Protein 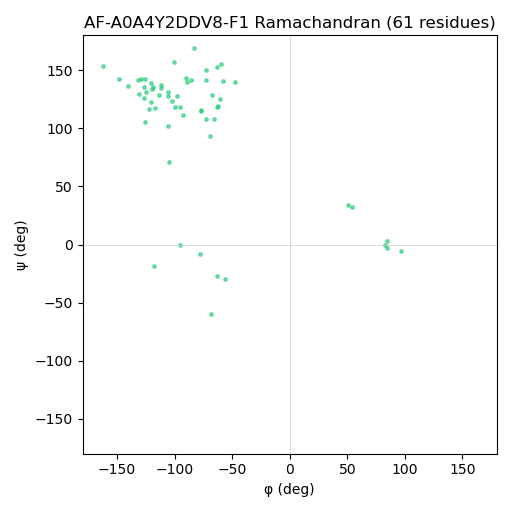AF-A0A4Y2DDV8-F1 (afdb_monomer)

pLDDT: mean 86.9, std 14.33, range [36.16, 97.5]

Organism: Araneus ventricosus (NCBI:txid182803)

Foldseek 3Di:
DDDLPDDDPDDQPDDDDHDDPDDPVPDDDQKDWDDDPNHTAKMAGPPDVVRIDGDDDPSDDDD

Nearest PDB structures (foldseek):
  2wh7-assembly1_A  TM=4.467E-01  e=9.166E+00  Streptococcus pyogenes

Mean predicted aligned error: 6.09 Å

Radius of gyration: 13.38 Å; Cα contacts (8 Å, |Δi|>4): 55; chains: 1; bounding box: 28×20×32 Å

Structure (mmCIF, N/CA/C/O backbone):
data_AF-A0A4Y2DDV8-F1
#
_entry.id   AF-A0A4Y2DDV8-F1
#
loop_
_atom_site.group_PDB
_atom_site.id
_atom_site.type_symbol
_atom_site.label_atom_id
_atom_site.label_alt_id
_atom_site.label_comp_id
_atom_site.label_asym_id
_atom_site.label_entity_id
_atom_site.label_seq_id
_atom_site.pdbx_PDB_ins_code
_atom_site.Cartn_x
_atom_site.Cartn_y
_atom_site.Cartn_z
_atom_site.occupancy
_atom_site.B_iso_or_equiv
_atom_site.auth_seq_id
_atom_site.auth_comp_id
_atom_site.auth_asym_id
_atom_site.auth_atom_id
_atom_site.pdbx_PDB_model_num
ATOM 1 N N . MET A 1 1 ? 5.560 -6.467 18.449 1.00 36.16 1 MET A N 1
ATOM 2 C CA . MET A 1 1 ? 6.985 -6.417 18.034 1.00 36.16 1 MET A CA 1
ATOM 3 C C . MET A 1 1 ? 7.031 -5.835 16.631 1.00 36.16 1 MET A C 1
ATOM 5 O O . MET A 1 1 ? 6.498 -6.469 15.735 1.00 36.16 1 MET A O 1
ATOM 9 N N . LYS A 1 2 ? 7.586 -4.630 16.446 1.00 51.62 2 LYS A N 1
ATOM 10 C CA . LYS A 1 2 ? 7.639 -3.953 15.138 1.00 51.62 2 LYS A CA 1
ATOM 11 C C . LYS A 1 2 ? 8.973 -4.303 14.468 1.00 51.62 2 LYS A C 1
ATOM 13 O O . LYS A 1 2 ? 10.019 -3.917 14.980 1.00 51.62 2 LYS A O 1
ATOM 18 N N . TYR A 1 3 ? 8.950 -5.070 13.379 1.00 52.00 3 TYR A N 1
ATOM 19 C CA . TYR A 1 3 ? 10.128 -5.315 12.543 1.00 52.00 3 TYR A CA 1
ATOM 20 C C . TYR A 1 3 ? 9.769 -5.075 11.078 1.00 52.00 3 TYR A C 1
ATOM 22 O O . TYR A 1 3 ? 8.772 -5.589 10.578 1.00 52.00 3 TYR A O 1
ATOM 30 N N . LEU A 1 4 ? 10.587 -4.282 10.386 1.00 50.66 4 LEU A N 1
ATOM 31 C CA . LEU A 1 4 ? 10.505 -4.155 8.938 1.00 50.66 4 LEU A CA 1
ATOM 32 C C . LEU A 1 4 ? 11.053 -5.459 8.349 1.00 50.66 4 LEU A C 1
ATOM 34 O O . LEU A 1 4 ? 12.251 -5.730 8.441 1.00 50.66 4 LEU A O 1
ATOM 38 N N . LYS A 1 5 ? 10.179 -6.301 7.796 1.00 53.25 5 LYS A N 1
ATOM 39 C CA . LYS A 1 5 ? 10.596 -7.507 7.080 1.00 53.25 5 LYS A CA 1
ATOM 40 C C . LYS A 1 5 ? 11.272 -7.071 5.780 1.00 53.25 5 LYS A C 1
ATOM 42 O O . LYS A 1 5 ? 10.599 -6.824 4.786 1.00 53.25 5 LYS A O 1
ATOM 47 N N . ILE A 1 6 ? 12.597 -6.935 5.807 1.00 56.88 6 ILE A N 1
ATOM 48 C CA . ILE A 1 6 ? 13.388 -6.670 4.603 1.00 56.88 6 ILE A CA 1
ATOM 49 C C . ILE A 1 6 ? 13.194 -7.880 3.676 1.00 56.88 6 ILE A C 1
ATOM 51 O O . ILE A 1 6 ? 13.476 -9.005 4.105 1.00 56.88 6 ILE A O 1
ATOM 55 N N . PRO A 1 7 ? 12.652 -7.705 2.458 1.00 61.91 7 PRO A N 1
ATOM 56 C CA . PRO A 1 7 ? 12.453 -8.828 1.557 1.00 61.91 7 PRO A CA 1
ATOM 57 C C . PRO A 1 7 ? 13.802 -9.450 1.181 1.00 61.91 7 PRO A C 1
ATOM 59 O O . PRO A 1 7 ? 14.839 -8.784 1.179 1.00 61.91 7 PRO A O 1
ATOM 62 N N . TYR A 1 8 ? 13.779 -10.745 0.858 1.00 67.25 8 TYR A N 1
ATOM 63 C CA . TYR A 1 8 ? 14.889 -11.396 0.166 1.00 67.25 8 TYR A CA 1
ATOM 64 C C . TYR A 1 8 ? 15.306 -10.532 -1.032 1.00 67.25 8 TY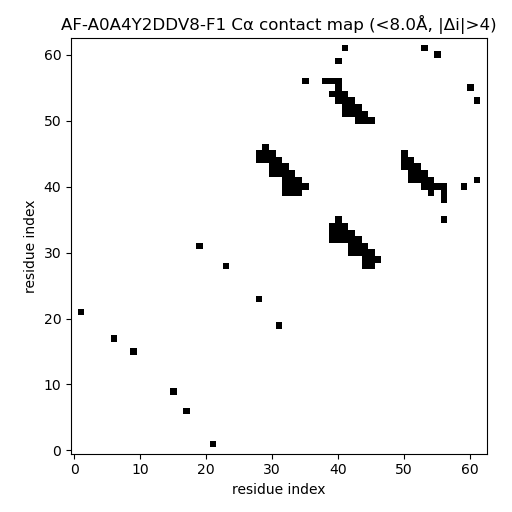R A C 1
ATOM 66 O O . TYR A 1 8 ? 14.450 -9.969 -1.711 1.00 67.25 8 TYR A O 1
ATOM 74 N N . ILE A 1 9 ? 16.608 -10.406 -1.291 1.00 68.56 9 ILE A N 1
ATOM 75 C CA . ILE A 1 9 ? 17.081 -9.728 -2.500 1.00 68.56 9 ILE A CA 1
ATOM 76 C C . ILE A 1 9 ? 16.633 -10.586 -3.682 1.00 68.56 9 ILE A C 1
ATOM 78 O O . ILE A 1 9 ? 17.151 -11.685 -3.885 1.00 68.56 9 ILE A O 1
ATOM 82 N N . TYR A 1 10 ? 15.643 -10.108 -4.426 1.00 71.69 10 TYR A N 1
ATOM 83 C CA . TYR A 1 10 ? 15.178 -10.774 -5.633 1.00 71.69 10 TYR A CA 1
ATOM 84 C C . TYR A 1 10 ? 16.028 -10.329 -6.827 1.00 71.69 10 TYR A C 1
ATOM 86 O O . TYR A 1 10 ? 16.400 -9.153 -6.908 1.00 71.69 10 TYR A O 1
ATOM 94 N N . PRO A 1 11 ? 16.350 -11.235 -7.768 1.00 77.25 11 PRO A N 1
ATOM 95 C CA . PRO A 1 11 ? 16.928 -10.834 -9.041 1.00 77.25 11 PRO A CA 1
ATOM 96 C C . PRO A 1 11 ? 15.979 -9.888 -9.787 1.00 77.25 11 PRO A C 1
ATOM 98 O O . PRO A 1 11 ? 14.762 -9.907 -9.583 1.00 77.25 11 PRO A O 1
ATOM 101 N N . SER A 1 12 ? 16.528 -9.063 -10.676 1.00 78.56 12 SER A N 1
ATOM 102 C CA . SER A 1 12 ? 15.719 -8.166 -11.499 1.00 78.56 12 SER A CA 1
ATOM 103 C C . SER A 1 12 ? 14.700 -8.943 -12.343 1.00 78.56 12 SER A C 1
ATOM 105 O O . SER A 1 12 ? 15.001 -10.005 -12.885 1.00 78.56 12 SER A O 1
ATOM 107 N N . GLY A 1 13 ? 13.488 -8.394 -12.463 1.00 82.38 13 GLY A N 1
ATOM 108 C CA . GLY A 1 13 ? 12.403 -8.984 -13.256 1.00 82.38 13 GLY A CA 1
ATOM 109 C C . GLY A 1 13 ? 11.564 -10.045 -12.538 1.00 82.38 13 GLY A C 1
ATOM 110 O O . GLY A 1 13 ? 10.670 -10.606 -13.163 1.00 82.38 13 GLY A O 1
ATOM 111 N N . HIS A 1 14 ? 11.826 -10.316 -11.257 1.00 84.25 14 HIS A N 1
ATOM 112 C CA . HIS A 1 14 ? 10.945 -11.132 -10.424 1.00 84.25 14 HIS A CA 1
ATOM 113 C C . HIS A 1 14 ? 9.894 -10.273 -9.720 1.00 84.25 14 HIS A C 1
ATOM 115 O O . HIS A 1 14 ? 10.195 -9.172 -9.256 1.00 84.25 14 HIS A O 1
ATOM 121 N N . ASP A 1 15 ? 8.690 -10.823 -9.587 1.00 87.00 15 ASP A N 1
ATOM 122 C CA . ASP A 1 15 ? 7.619 -10.201 -8.817 1.00 87.00 15 ASP A CA 1
ATOM 123 C C . ASP A 1 15 ? 7.913 -10.309 -7.316 1.00 87.00 15 ASP A C 1
ATOM 125 O O . ASP A 1 15 ? 8.422 -11.324 -6.824 1.00 87.00 15 ASP A O 1
ATOM 129 N N . VAL A 1 16 ? 7.586 -9.251 -6.575 1.00 86.38 16 VAL A N 1
ATOM 130 C CA . VAL A 1 16 ? 7.800 -9.172 -5.128 1.00 86.38 16 VAL A CA 1
ATOM 131 C C . VAL A 1 16 ? 6.539 -8.680 -4.437 1.00 86.38 16 VAL A C 1
ATOM 133 O O . VAL A 1 16 ? 5.860 -7.781 -4.921 1.00 86.38 16 VAL A O 1
ATOM 136 N N . VAL A 1 17 ? 6.250 -9.241 -3.263 1.00 87.31 17 VAL A N 1
ATOM 137 C CA . VAL A 1 17 ? 5.134 -8.791 -2.425 1.00 87.31 17 VAL A CA 1
ATOM 138 C C . VAL A 1 17 ? 5.673 -7.882 -1.329 1.00 87.31 17 VAL A C 1
ATOM 140 O O . VAL A 1 17 ? 6.460 -8.314 -0.483 1.00 87.31 17 VAL A O 1
ATOM 143 N N . LEU A 1 18 ? 5.228 -6.627 -1.330 1.00 87.50 18 LEU A N 1
ATOM 144 C CA . LEU A 1 18 ? 5.497 -5.672 -0.259 1.00 87.50 18 LEU A CA 1
ATOM 145 C C . LEU A 1 18 ? 4.326 -5.673 0.724 1.00 87.50 18 LEU A C 1
ATOM 147 O O . LEU A 1 18 ? 3.195 -5.351 0.367 1.00 87.50 18 LEU A O 1
ATOM 151 N N . THR A 1 19 ? 4.593 -6.039 1.975 1.00 88.69 19 THR A N 1
ATOM 152 C CA . THR A 1 19 ? 3.580 -6.091 3.037 1.00 88.69 19 THR A CA 1
ATOM 153 C C . THR A 1 19 ? 3.877 -5.035 4.094 1.00 88.69 19 THR A C 1
ATOM 155 O O . THR A 1 19 ? 4.988 -4.978 4.618 1.00 88.69 19 THR A O 1
ATOM 158 N N . CYS A 1 20 ? 2.873 -4.223 4.428 1.00 88.00 20 CYS A N 1
ATOM 159 C CA . CYS A 1 20 ? 2.900 -3.325 5.578 1.00 88.00 20 CYS A CA 1
ATOM 160 C C . CYS A 1 20 ? 1.995 -3.909 6.668 1.00 88.00 20 CYS A C 1
ATOM 162 O O . CYS A 1 20 ? 0.775 -3.823 6.568 1.00 88.00 20 CYS A O 1
ATOM 164 N N . ASP A 1 21 ? 2.601 -4.535 7.675 1.00 89.06 21 ASP A N 1
ATOM 165 C CA . ASP A 1 21 ? 1.904 -5.082 8.844 1.00 89.06 21 ASP A CA 1
ATOM 166 C C . ASP A 1 21 ? 2.146 -4.163 10.049 1.00 89.06 21 ASP A C 1
ATOM 168 O O . ASP A 1 21 ? 2.969 -4.435 10.928 1.00 89.06 21 ASP A O 1
ATOM 172 N N . PHE A 1 22 ? 1.525 -2.983 10.003 1.00 88.94 22 PHE A N 1
ATOM 173 C CA . PHE A 1 22 ? 1.646 -1.977 11.052 1.00 88.94 22 PHE A CA 1
ATOM 174 C C . PHE A 1 22 ? 0.400 -1.978 11.938 1.00 88.94 22 PHE A C 1
ATOM 176 O O . PHE A 1 22 ? -0.712 -1.771 11.456 1.00 88.94 22 PHE A O 1
ATOM 183 N N . ASP A 1 23 ? 0.602 -2.165 13.242 1.00 91.38 23 ASP A N 1
ATOM 184 C CA . ASP A 1 23 ? -0.450 -2.027 14.248 1.00 91.38 23 ASP A CA 1
ATOM 185 C C . ASP A 1 23 ? -0.725 -0.541 14.517 1.00 91.38 23 ASP A C 1
ATOM 187 O O . ASP A 1 23 ? 0.156 0.187 14.987 1.00 91.38 23 ASP A O 1
ATOM 191 N N . LEU A 1 24 ? -1.941 -0.102 14.185 1.00 92.31 24 LEU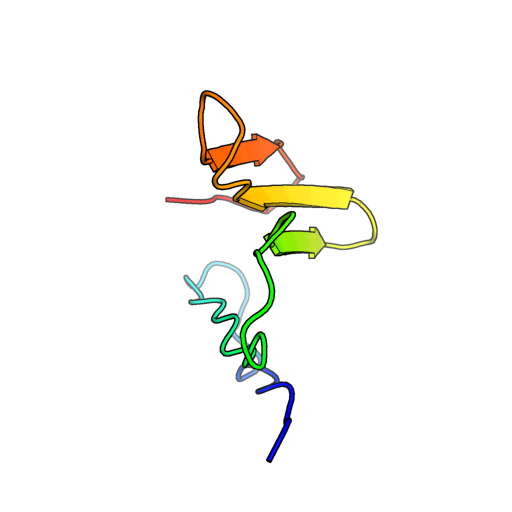 A N 1
ATOM 192 C CA . LEU A 1 24 ? -2.409 1.272 14.375 1.00 92.31 24 LEU A CA 1
ATOM 193 C C . LEU A 1 24 ? -2.795 1.572 15.828 1.00 92.31 24 LEU A C 1
ATOM 195 O O . LEU A 1 24 ? -3.079 2.721 16.138 1.00 92.31 24 LEU A O 1
ATOM 199 N N . GLU A 1 25 ? -2.831 0.568 16.711 1.00 95.12 25 GLU A N 1
ATOM 200 C CA . GLU A 1 25 ? -3.099 0.740 18.146 1.00 95.12 25 GLU A CA 1
ATOM 201 C C . GLU A 1 25 ? -4.414 1.506 18.434 1.00 95.12 25 GLU A C 1
ATOM 203 O O . GLU A 1 25 ? -4.544 2.206 19.434 1.00 95.12 25 GLU A O 1
ATOM 208 N N . GLY A 1 26 ? -5.415 1.343 17.559 1.00 92.62 26 GLY A N 1
ATOM 209 C CA . GLY A 1 26 ? -6.734 1.985 17.656 1.00 92.62 26 GLY A CA 1
ATOM 210 C C . GLY A 1 26 ? -6.901 3.268 16.833 1.00 92.62 26 GLY A C 1
ATOM 211 O O . GLY A 1 26 ? -8.016 3.781 16.751 1.00 92.62 26 GLY A O 1
ATOM 212 N N . GLU A 1 27 ? -5.839 3.757 16.192 1.00 94.50 27 GLU A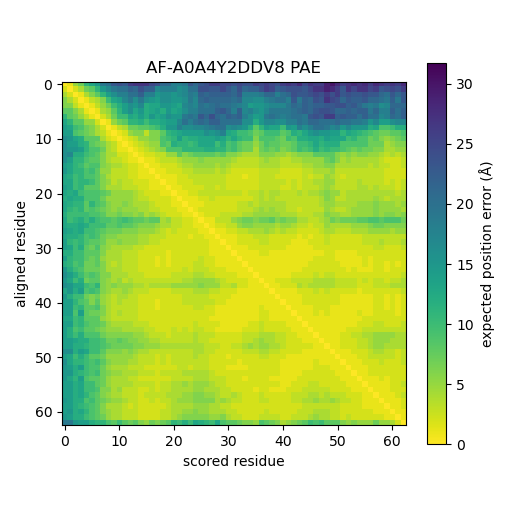 N 1
ATOM 213 C CA . GLU A 1 27 ? -5.877 4.935 15.322 1.00 94.50 27 GLU A CA 1
ATOM 214 C C . GLU A 1 27 ? -6.352 4.618 13.895 1.00 94.50 27 GLU A C 1
ATOM 216 O O . GLU A 1 27 ? -6.456 3.465 13.465 1.00 94.50 27 GLU A O 1
ATOM 221 N N . THR A 1 28 ? -6.627 5.677 13.133 1.00 92.94 28 THR A N 1
ATOM 222 C CA . THR A 1 28 ? -7.010 5.580 11.719 1.00 92.94 28 THR A CA 1
ATOM 223 C C . THR A 1 28 ? -5.786 5.617 10.806 1.00 92.94 28 THR A C 1
ATOM 225 O O . THR A 1 28 ? -4.832 6.367 11.018 1.00 92.94 28 THR A O 1
ATOM 228 N N . LEU A 1 29 ? -5.802 4.787 9.764 1.00 94.62 29 LEU A N 1
ATOM 229 C CA . LEU A 1 29 ? -4.748 4.780 8.757 1.00 94.62 29 LEU A CA 1
ATOM 230 C C . LEU A 1 29 ? -4.929 5.968 7.813 1.00 94.62 29 LEU A C 1
ATOM 232 O O . LEU A 1 29 ? -5.863 5.974 7.019 1.00 94.62 29 LEU A O 1
ATOM 236 N N . TYR A 1 30 ? -3.979 6.902 7.827 1.00 94.69 30 TYR A N 1
ATOM 237 C CA . TYR A 1 30 ? -3.941 7.979 6.838 1.00 94.69 30 TYR A CA 1
ATOM 238 C C . TYR A 1 30 ? -3.599 7.452 5.435 1.00 94.69 30 TYR A C 1
ATOM 240 O O . TYR A 1 30 ? -4.389 7.584 4.503 1.00 94.69 30 TYR A O 1
ATOM 248 N N . ALA A 1 31 ? -2.425 6.830 5.281 1.00 95.69 31 ALA A N 1
ATOM 249 C CA . ALA A 1 31 ? -2.012 6.205 4.029 1.00 95.69 31 ALA A CA 1
ATOM 250 C C . ALA A 1 31 ? -0.853 5.214 4.225 1.00 95.69 31 ALA A C 1
ATOM 252 O O . ALA A 1 31 ? -0.012 5.390 5.106 1.00 95.69 31 ALA A O 1
ATOM 253 N N . VAL A 1 32 ? -0.756 4.226 3.336 1.00 96.25 32 VAL A N 1
ATOM 254 C CA . VAL A 1 32 ? 0.460 3.437 3.087 1.00 96.25 32 VAL A CA 1
ATOM 255 C C . VAL A 1 32 ? 1.049 3.899 1.761 1.00 96.25 32 VAL A C 1
ATOM 257 O O . VAL A 1 32 ? 0.341 3.931 0.759 1.00 96.25 32 VAL A O 1
ATOM 260 N N . LYS A 1 33 ? 2.336 4.249 1.740 1.00 96.38 33 LYS A N 1
ATOM 261 C CA . LYS A 1 33 ? 3.046 4.711 0.541 1.00 96.38 33 LYS A CA 1
ATOM 262 C C . LYS A 1 3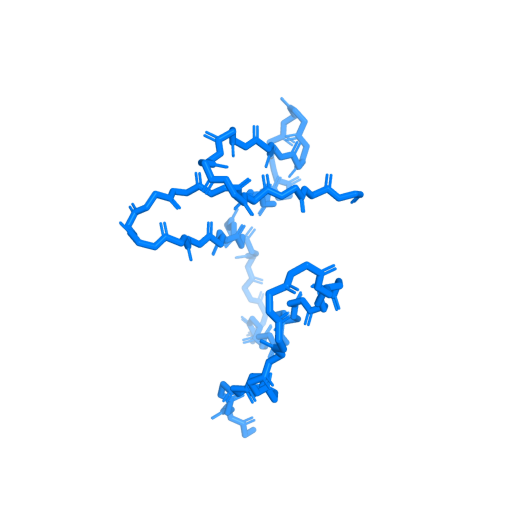3 ? 4.301 3.879 0.323 1.00 96.38 33 LYS A C 1
ATOM 264 O O . LYS A 1 33 ? 5.055 3.660 1.271 1.00 9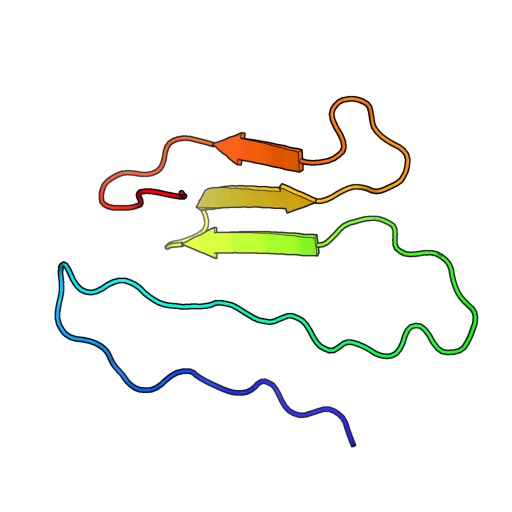6.38 33 LYS A O 1
ATOM 269 N N . TRP A 1 34 ? 4.544 3.469 -0.916 1.00 95.62 34 TRP A N 1
ATOM 270 C CA . TRP A 1 34 ? 5.778 2.796 -1.311 1.00 95.62 34 TRP A CA 1
ATOM 271 C C . TRP A 1 34 ? 6.600 3.680 -2.241 1.00 95.62 34 TRP A C 1
ATOM 273 O O . TRP A 1 34 ? 6.064 4.306 -3.158 1.00 95.62 34 TRP A O 1
ATOM 283 N N . PHE A 1 35 ? 7.908 3.701 -1.990 1.00 94.69 35 PHE A N 1
ATOM 284 C CA . PHE A 1 35 ? 8.877 4.503 -2.724 1.00 94.69 35 PHE A CA 1
ATOM 285 C C . PHE A 1 35 ? 10.003 3.623 -3.261 1.00 94.69 35 PHE A C 1
ATOM 287 O O . PHE A 1 35 ? 10.456 2.703 -2.578 1.00 94.69 35 PHE A O 1
ATOM 294 N N . HIS A 1 36 ? 10.476 3.940 -4.461 1.00 91.25 36 HIS A N 1
ATOM 295 C CA . HIS A 1 36 ? 11.694 3.396 -5.048 1.00 91.25 36 HIS A CA 1
ATOM 296 C C . HIS A 1 36 ? 12.568 4.576 -5.473 1.00 91.25 36 HIS A C 1
ATOM 298 O O . HIS A 1 36 ? 12.080 5.484 -6.134 1.00 91.25 36 HIS A O 1
ATOM 304 N N . ASP A 1 37 ? 13.822 4.613 -5.020 1.00 91.38 37 ASP A N 1
ATOM 305 C CA . ASP A 1 37 ? 14.778 5.695 -5.306 1.00 91.38 37 ASP A CA 1
ATOM 306 C C . ASP A 1 37 ? 14.253 7.123 -5.041 1.00 91.38 37 ASP A C 1
ATOM 308 O O . ASP A 1 37 ? 14.623 8.091 -5.698 1.00 91.38 37 ASP A O 1
ATOM 312 N N . GLY A 1 38 ? 13.401 7.263 -4.019 1.00 94.69 38 GLY A N 1
ATOM 313 C CA . GLY A 1 38 ? 12.797 8.539 -3.625 1.00 94.69 38 GLY A CA 1
ATOM 314 C C . GLY A 1 38 ? 11.530 8.913 -4.400 1.00 94.69 38 GLY A C 1
ATOM 315 O O . GLY A 1 38 ? 10.888 9.900 -4.048 1.00 94.69 38 GLY A O 1
ATOM 316 N N . GLU A 1 39 ? 11.122 8.114 -5.387 1.00 97.31 39 GLU A N 1
ATOM 317 C CA . GLU A 1 39 ? 9.888 8.302 -6.151 1.00 97.31 39 GLU A CA 1
ATOM 318 C C . GLU A 1 39 ? 8.761 7.414 -5.599 1.00 97.31 39 GLU A C 1
ATOM 320 O O . GLU A 1 39 ? 8.931 6.205 -5.427 1.00 97.31 39 GLU A O 1
ATOM 325 N N . GLU A 1 40 ? 7.602 8.010 -5.294 1.00 97.06 40 GLU A N 1
ATOM 326 C CA . GLU A 1 40 ? 6.390 7.275 -4.901 1.00 97.06 40 GLU A CA 1
ATOM 327 C C . GLU A 1 40 ? 5.901 6.479 -6.115 1.00 97.06 40 GLU A C 1
ATOM 329 O O . GLU A 1 40 ? 5.742 7.063 -7.183 1.00 97.06 40 GLU A O 1
ATOM 334 N N . PHE A 1 41 ? 5.656 5.174 -5.965 1.00 96.94 41 PHE A N 1
ATOM 335 C CA . PHE A 1 41 ? 5.107 4.334 -7.044 1.00 96.94 41 PHE A CA 1
ATOM 336 C C . PHE A 1 41 ? 3.744 3.717 -6.701 1.00 96.94 41 PHE A C 1
ATOM 338 O O . PHE A 1 41 ? 3.001 3.310 -7.596 1.00 96.94 41 PHE A O 1
ATOM 345 N N . TYR A 1 42 ? 3.382 3.675 -5.416 1.00 97.19 42 TYR A N 1
ATOM 346 C CA . TYR A 1 42 ? 2.088 3.185 -4.942 1.00 97.19 42 TYR A CA 1
ATOM 347 C C . TYR A 1 42 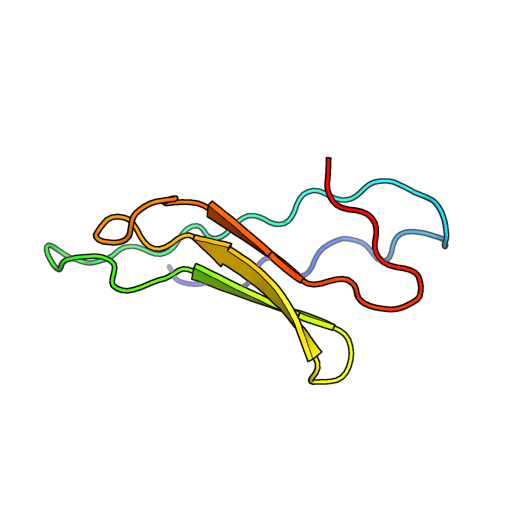? 1.642 3.925 -3.683 1.00 97.19 42 TYR A C 1
ATOM 349 O O . TYR A 1 42 ? 2.447 4.162 -2.777 1.00 97.19 42 TYR A O 1
ATOM 357 N N . ARG A 1 43 ? 0.338 4.195 -3.587 1.00 97.50 43 ARG A N 1
ATOM 358 C CA . ARG A 1 43 ? -0.310 4.711 -2.381 1.00 97.50 43 ARG A CA 1
ATOM 359 C C . ARG A 1 43 ? -1.668 4.070 -2.151 1.00 97.50 43 ARG A C 1
ATOM 361 O O . ARG A 1 43 ? -2.474 3.985 -3.071 1.00 97.50 43 ARG A O 1
ATOM 368 N N . TYR A 1 44 ? -1.931 3.703 -0.903 1.00 96.75 44 TYR A N 1
ATOM 369 C CA . TYR A 1 44 ? -3.246 3.321 -0.408 1.00 96.75 44 TYR A CA 1
ATOM 370 C C . TYR A 1 44 ? -3.702 4.297 0.679 1.00 96.75 44 TYR A C 1
ATOM 372 O O . TYR A 1 44 ? -3.066 4.358 1.729 1.00 96.75 44 TYR A O 1
ATOM 380 N N . SER A 1 45 ? -4.796 5.017 0.441 1.00 97.50 45 SER A N 1
ATOM 381 C CA . SER A 1 45 ? -5.415 5.976 1.363 1.00 97.50 45 SER A CA 1
ATOM 382 C C . SER A 1 45 ? -6.895 5.594 1.557 1.00 97.50 45 SER A C 1
ATOM 384 O O . SER A 1 45 ? -7.695 5.802 0.644 1.00 97.50 45 SER A O 1
ATOM 386 N N . PRO A 1 46 ? -7.304 5.021 2.706 1.00 96.56 46 PRO A N 1
ATOM 387 C CA . PRO A 1 46 ? -8.675 4.537 2.917 1.00 96.56 46 PRO A CA 1
ATOM 388 C C . PRO A 1 46 ? -9.774 5.586 2.711 1.00 96.56 46 PRO A C 1
ATOM 390 O O . PRO A 1 46 ? -10.887 5.214 2.323 1.00 96.56 46 PRO A O 1
ATOM 393 N N . ASP A 1 47 ? -9.447 6.852 2.970 1.00 96.00 47 ASP A N 1
ATOM 394 C CA . ASP A 1 47 ? -10.371 7.989 2.965 1.00 96.00 47 ASP A CA 1
ATOM 395 C C . ASP A 1 47 ? -10.389 8.765 1.632 1.00 96.00 47 ASP A C 1
ATOM 397 O O . ASP A 1 47 ? -11.141 9.728 1.495 1.00 96.00 47 ASP A O 1
ATOM 401 N N . GLU A 1 48 ? -9.584 8.362 0.641 1.00 96.81 48 GLU A N 1
ATOM 402 C CA . GLU A 1 48 ? -9.573 8.958 -0.704 1.00 96.81 48 GLU A CA 1
ATOM 403 C C . GLU A 1 48 ? -10.354 8.085 -1.711 1.00 96.81 48 GLU A C 1
ATOM 405 O O . GLU A 1 48 ? -10.520 6.876 -1.522 1.00 96.81 48 GLU A O 1
ATOM 410 N N . ASP A 1 49 ? -10.814 8.701 -2.806 1.00 95.50 49 ASP A N 1
ATOM 411 C CA . ASP A 1 49 ? -11.371 8.010 -3.975 1.00 95.50 49 ASP A CA 1
ATOM 412 C C . ASP A 1 49 ? -10.561 8.390 -5.234 1.00 95.50 49 ASP A C 1
ATOM 414 O O . ASP A 1 49 ? -10.528 9.570 -5.597 1.00 95.50 49 ASP A O 1
ATOM 418 N N . PRO A 1 50 ? -9.871 7.441 -5.895 1.00 95.94 50 PRO A N 1
ATOM 419 C CA . PRO A 1 50 ? -9.779 6.025 -5.545 1.00 95.94 50 PRO A CA 1
ATOM 420 C C . PRO A 1 50 ? -8.906 5.782 -4.302 1.00 95.94 50 PRO A C 1
ATOM 422 O O . PRO A 1 50 ? -7.913 6.473 -4.077 1.00 95.94 50 PRO A O 1
ATOM 425 N N . LYS A 1 51 ? -9.222 4.72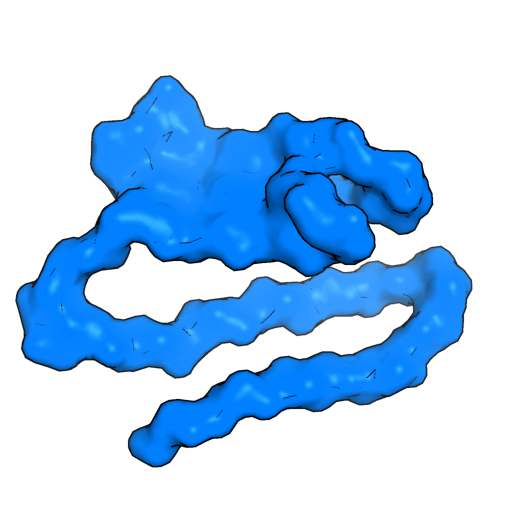4 -3.540 1.00 97.19 51 LYS A N 1
ATOM 426 C CA . LYS A 1 51 ? -8.442 4.328 -2.349 1.00 97.19 51 LYS A CA 1
ATOM 427 C C . LYS A 1 51 ? -7.003 3.926 -2.673 1.00 97.19 51 LYS A C 1
ATOM 429 O O . LYS A 1 51 ? -6.140 4.009 -1.808 1.00 97.19 51 LYS A O 1
ATOM 434 N N . ALA A 1 52 ? -6.753 3.434 -3.886 1.00 96.44 52 ALA A N 1
ATOM 435 C CA . ALA A 1 52 ? -5.433 3.027 -4.351 1.00 96.44 52 ALA A CA 1
ATOM 436 C C . ALA A 1 52 ? -5.031 3.845 -5.580 1.00 96.44 52 ALA A C 1
ATOM 438 O O . ALA A 1 52 ? -5.815 4.006 -6.517 1.00 96.44 52 ALA A O 1
ATOM 439 N N . MET A 1 53 ? -3.796 4.336 -5.574 1.00 96.75 53 MET A N 1
ATOM 440 C CA . MET A 1 53 ? -3.193 5.095 -6.662 1.00 96.75 53 MET A CA 1
ATOM 441 C C . MET A 1 53 ? -1.829 4.519 -7.025 1.00 96.75 53 MET A C 1
ATOM 443 O O . MET A 1 53 ? -1.045 4.135 -6.155 1.00 96.75 53 MET A O 1
ATOM 447 N N . PHE A 1 54 ? -1.546 4.518 -8.324 1.00 96.38 54 PHE A N 1
ATOM 448 C CA . PHE A 1 54 ? -0.304 4.024 -8.905 1.00 96.38 54 PHE A CA 1
ATOM 449 C C . PHE A 1 54 ? 0.395 5.167 -9.628 1.00 96.38 54 PHE A C 1
ATOM 451 O O . PHE A 1 54 ? -0.235 5.912 -10.382 1.00 96.38 54 PHE A O 1
ATOM 458 N N . PHE A 1 55 ? 1.699 5.281 -9.419 1.00 96.06 55 PHE A N 1
ATOM 459 C CA . PHE A 1 55 ? 2.521 6.314 -10.032 1.00 96.06 55 PHE A CA 1
ATOM 460 C C . PHE A 1 55 ? 3.611 5.628 -10.861 1.00 96.06 55 PHE A C 1
ATOM 462 O O . PHE A 1 55 ? 4.352 4.800 -10.327 1.00 96.06 55 PHE A O 1
ATOM 469 N N . PRO A 1 56 ? 3.702 5.905 -12.173 1.00 95.12 56 PRO A N 1
ATOM 470 C CA . PRO A 1 56 ? 4.706 5.272 -13.015 1.00 95.12 56 PRO A CA 1
ATOM 471 C C . PRO A 1 56 ? 6.123 5.654 -12.575 1.00 95.12 56 PRO A C 1
ATOM 473 O O . PRO A 1 56 ? 6.506 6.817 -12.658 1.00 95.12 56 PRO A O 1
ATOM 476 N N . VAL A 1 57 ? 6.910 4.656 -12.177 1.00 95.69 57 VAL A N 1
ATOM 477 C CA . VAL A 1 57 ? 8.346 4.784 -11.897 1.00 95.69 57 VAL A CA 1
ATOM 478 C C . VAL A 1 57 ? 9.102 3.833 -12.817 1.00 95.69 57 VAL A C 1
ATOM 480 O O . VAL A 1 57 ? 8.663 2.712 -13.089 1.00 95.69 57 VAL A O 1
ATOM 483 N N . ARG A 1 58 ? 10.239 4.282 -13.354 1.00 93.25 58 ARG A N 1
ATOM 484 C CA . ARG A 1 58 ? 11.007 3.503 -14.331 1.00 93.25 58 ARG A CA 1
ATOM 485 C C . ARG A 1 58 ? 11.455 2.171 -13.723 1.00 93.25 58 ARG A C 1
ATOM 487 O O . ARG A 1 58 ? 12.159 2.147 -12.726 1.00 93.25 58 ARG A O 1
ATOM 494 N N . GLY A 1 59 ? 11.113 1.067 -14.388 1.00 90.00 59 GLY A N 1
ATOM 495 C CA . GLY A 1 59 ? 11.497 -0.280 -13.948 1.00 90.00 59 GLY A CA 1
ATOM 496 C C . GLY A 1 59 ? 10.583 -0.884 -12.880 1.00 90.00 59 GLY A C 1
ATOM 497 O O . GLY A 1 59 ? 10.798 -2.033 -12.509 1.00 90.00 59 GLY A O 1
ATOM 498 N N . ILE A 1 60 ? 9.547 -0.160 -12.442 1.00 92.12 60 ILE A N 1
ATOM 499 C CA . ILE A 1 60 ? 8.524 -0.661 -11.527 1.00 92.12 60 ILE A CA 1
ATOM 500 C C . ILE A 1 60 ? 7.235 -0.922 -12.302 1.00 92.12 60 ILE A C 1
ATOM 502 O O . ILE A 1 60 ? 6.751 -0.079 -13.057 1.00 92.12 60 ILE A O 1
ATOM 506 N N . LYS A 1 61 ? 6.668 -2.107 -12.092 1.00 91.50 61 LYS A N 1
ATOM 507 C CA . LYS A 1 61 ? 5.326 -2.472 -12.531 1.00 91.50 61 LYS A CA 1
ATOM 508 C C . LYS A 1 61 ? 4.568 -2.951 -11.301 1.00 91.50 61 LYS A C 1
ATOM 510 O O . LYS A 1 61 ? 5.093 -3.767 -10.554 1.00 91.50 61 LYS A O 1
ATOM 515 N N . VAL A 1 62 ? 3.366 -2.425 -11.109 1.00 90.38 62 VAL A N 1
ATOM 516 C CA . VAL A 1 62 ? 2.446 -2.856 -10.054 1.00 90.38 62 VAL A CA 1
ATOM 517 C C . VAL A 1 62 ? 1.266 -3.546 -10.734 1.00 90.38 62 VAL A C 1
ATOM 519 O O . VAL A 1 62 ? 0.806 -3.057 -11.772 1.00 90.38 62 VAL A O 1
ATOM 522 N N . ASP A 1 63 ? 0.852 -4.695 -10.208 1.00 83.25 63 ASP A N 1
ATOM 523 C CA . ASP A 1 63 ? -0.225 -5.549 -10.718 1.00 83.25 63 ASP A CA 1
ATOM 524 C C . ASP A 1 63 ? -1.488 -5.537 -9.841 1.00 83.25 63 ASP A C 1
ATOM 526 O O . ASP A 1 63 ? -1.411 -5.165 -8.646 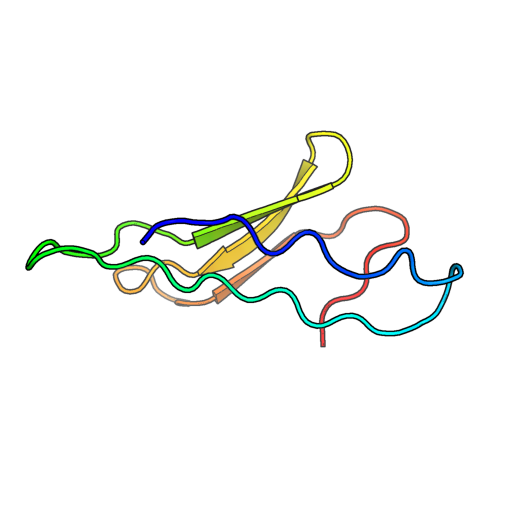1.00 83.25 63 ASP A O 1
#

Solvent-accessible surface area (backbone atoms only — not comparable to full-atom values): 4595 Å² total; per-residue (Å²): 136,93,72,86,80,75,72,77,90,69,64,89,93,62,91,79,88,87,80,86,90,75,85,59,89,87,57,82,75,70,66,50,74,43,68,57,99,87,40,66,36,38,37,39,24,79,89,46,89,70,39,62,48,77,39,95,42,94,96,61,84,87,134

Secondary structure (DSSP, 8-state):
-----PPP-PPTT-----------TT-----EEEEETTEEEEEE-TTSSSSEEE---TT----

Sequence (63 aa):
MKYLKIPYIYPSGHDVVLTCDFDLEGETLYAVKWFHDGEEFYRYSPDEDPKAMFFPVRGIKVD